Protein AF-A0A0C9WRE9-F1 (afdb_monomer_lite)

Organism: NCBI:txid1095629

Sequence (57 aa):
EAVHHAIRRKATFDRKVLKSKAGVVEFKNGQLVQVFRDKLASTLSTERKLAPLWSPP

Structure (mmCIF, N/CA/C/O backbone):
data_AF-A0A0C9WRE9-F1
#
_entry.id   AF-A0A0C9WRE9-F1
#
loop_
_atom_site.group_PDB
_atom_site.id
_atom_site.type_symbol
_atom_site.label_atom_id
_atom_site.label_alt_id
_atom_site.label_comp_id
_atom_site.label_asym_id
_atom_site.label_entity_id
_atom_site.label_seq_id
_atom_site.pdbx_PDB_ins_code
_atom_site.Cartn_x
_atom_site.Cartn_y
_atom_site.Cartn_z
_atom_site.occupancy
_atom_site.B_iso_or_equiv
_atom_site.auth_seq_id
_atom_site.auth_comp_id
_atom_site.auth_asym_id
_atom_site.auth_atom_id
_atom_site.pdbx_PDB_model_num
ATOM 1 N N . GLU A 1 1 ? 14.624 -9.496 -19.435 1.00 65.44 1 GLU A N 1
ATOM 2 C CA . GLU A 1 1 ? 15.018 -8.881 -18.140 1.00 65.44 1 GLU A CA 1
ATOM 3 C C . GLU A 1 1 ? 13.898 -8.208 -17.335 1.00 65.44 1 GLU A C 1
ATOM 5 O O . GLU A 1 1 ? 13.534 -8.741 -16.289 1.00 65.44 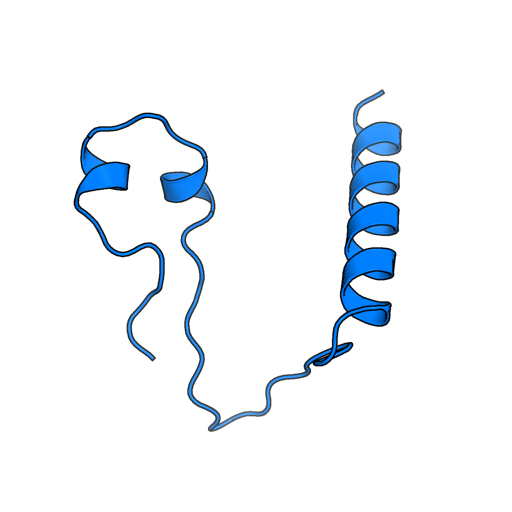1 GLU A O 1
ATOM 10 N N . ALA A 1 2 ? 13.303 -7.086 -17.770 1.00 82.31 2 ALA A N 1
ATOM 11 C CA . ALA A 1 2 ? 12.348 -6.324 -16.939 1.00 82.31 2 ALA A CA 1
ATOM 12 C C . ALA A 1 2 ? 11.113 -7.129 -16.470 1.00 82.31 2 ALA A C 1
ATOM 14 O O . ALA A 1 2 ? 10.705 -7.023 -15.311 1.00 82.31 2 ALA A O 1
ATOM 15 N N . VAL A 1 3 ? 10.561 -7.981 -17.342 1.00 90.62 3 VAL A N 1
ATOM 16 C CA . VAL A 1 3 ? 9.403 -8.841 -17.034 1.00 90.62 3 VAL A CA 1
ATOM 17 C C . VAL A 1 3 ? 9.739 -9.866 -15.944 1.00 90.62 3 VAL A C 1
ATOM 19 O O . VAL A 1 3 ? 9.024 -9.962 -14.948 1.00 90.62 3 VAL A O 1
ATOM 22 N N . HIS A 1 4 ? 10.869 -10.572 -16.063 1.00 93.19 4 HIS A N 1
ATOM 23 C CA . HIS A 1 4 ? 11.317 -11.529 -15.043 1.00 93.19 4 HIS A CA 1
ATOM 24 C C . HIS A 1 4 ? 11.555 -10.857 -13.688 1.00 93.19 4 HIS A C 1
ATOM 26 O O . HIS A 1 4 ? 11.191 -11.402 -12.642 1.00 93.19 4 HIS A O 1
ATOM 32 N N . HIS A 1 5 ? 12.118 -9.649 -13.696 1.00 90.31 5 HIS A N 1
ATOM 33 C CA . HIS A 1 5 ? 12.327 -8.879 -12.477 1.00 90.31 5 HIS A CA 1
ATOM 34 C C . HIS A 1 5 ? 11.000 -8.461 -11.819 1.00 90.31 5 HIS A C 1
ATOM 36 O O . HIS A 1 5 ? 10.845 -8.577 -10.600 1.00 90.31 5 HIS A O 1
ATOM 42 N N . ALA A 1 6 ? 10.015 -8.026 -12.612 1.00 92.25 6 ALA A N 1
ATOM 43 C CA . ALA A 1 6 ? 8.680 -7.699 -12.117 1.00 92.25 6 ALA A CA 1
ATOM 44 C C . ALA A 1 6 ? 7.994 -8.917 -11.473 1.00 92.25 6 ALA A C 1
ATOM 46 O O . ALA A 1 6 ? 7.510 -8.811 -10.344 1.00 92.25 6 ALA A O 1
ATOM 47 N N . ILE A 1 7 ? 8.047 -10.082 -12.130 1.00 96.31 7 ILE A N 1
ATOM 48 C CA . ILE A 1 7 ? 7.498 -11.344 -11.608 1.00 96.31 7 ILE A CA 1
ATOM 49 C C . ILE A 1 7 ? 8.145 -11.706 -10.266 1.00 96.31 7 ILE A C 1
ATOM 51 O O . ILE A 1 7 ? 7.446 -11.985 -9.292 1.00 96.31 7 ILE A O 1
ATOM 55 N N . ARG A 1 8 ? 9.481 -11.641 -10.172 1.00 95.88 8 ARG A N 1
ATOM 56 C CA . ARG A 1 8 ? 10.212 -11.965 -8.935 1.00 95.88 8 ARG A CA 1
ATOM 57 C C . ARG A 1 8 ? 9.823 -11.046 -7.776 1.00 95.88 8 ARG A C 1
ATOM 59 O O . ARG A 1 8 ? 9.637 -11.521 -6.650 1.00 95.88 8 ARG A O 1
ATOM 66 N N . ARG A 1 9 ? 9.691 -9.738 -8.031 1.00 94.50 9 ARG A N 1
ATOM 67 C CA . ARG A 1 9 ? 9.259 -8.775 -7.006 1.00 94.50 9 ARG A CA 1
ATOM 68 C C . ARG A 1 9 ? 7.838 -9.062 -6.541 1.00 94.50 9 ARG A C 1
ATOM 70 O O . ARG A 1 9 ? 7.625 -9.109 -5.332 1.00 94.50 9 ARG A O 1
ATOM 77 N N . LYS A 1 10 ? 6.911 -9.335 -7.466 1.00 94.56 10 LYS A N 1
ATOM 78 C CA . LYS A 1 10 ? 5.530 -9.691 -7.121 1.00 94.56 10 LYS A CA 1
ATOM 79 C C . LYS A 1 10 ? 5.483 -10.948 -6.251 1.00 94.56 10 LYS A C 1
ATOM 81 O O . LYS A 1 10 ? 4.945 -10.901 -5.154 1.00 94.56 10 LYS A O 1
ATOM 86 N N . ALA A 1 11 ? 6.153 -12.023 -6.662 1.00 96.94 11 ALA A N 1
ATOM 87 C CA . ALA A 1 11 ? 6.187 -13.269 -5.894 1.00 96.94 11 ALA A CA 1
ATOM 88 C C . ALA A 1 11 ? 6.793 -13.095 -4.487 1.00 96.94 11 ALA A C 1
ATOM 90 O O . ALA A 1 11 ? 6.421 -13.788 -3.539 1.00 96.94 11 ALA A O 1
ATOM 91 N N . THR A 1 12 ? 7.750 -12.177 -4.333 1.00 97.00 12 THR A N 1
ATOM 92 C CA . THR A 1 12 ? 8.335 -11.849 -3.025 1.00 97.00 12 THR A CA 1
ATOM 93 C C . THR A 1 12 ? 7.370 -11.038 -2.168 1.00 97.00 12 THR A C 1
ATOM 95 O O . THR A 1 12 ? 7.252 -11.304 -0.973 1.00 97.00 12 THR A O 1
ATOM 98 N N . PHE A 1 13 ? 6.683 -10.066 -2.768 1.00 93.88 13 PHE A N 1
ATOM 99 C CA . PHE A 1 13 ? 5.660 -9.271 -2.102 1.00 93.88 13 PHE A CA 1
ATOM 100 C C . PHE A 1 13 ? 4.502 -10.151 -1.621 1.00 93.88 13 PHE A C 1
ATOM 102 O O . PHE A 1 13 ? 4.228 -10.165 -0.425 1.00 93.88 13 PHE A O 1
ATOM 109 N N . ASP A 1 14 ? 3.922 -10.967 -2.505 1.00 96.25 14 ASP A N 1
ATOM 110 C CA . ASP A 1 14 ? 2.807 -11.866 -2.183 1.00 96.25 14 ASP A CA 1
ATOM 111 C C . ASP A 1 14 ? 3.166 -12.783 -1.000 1.00 96.25 14 ASP A C 1
ATOM 113 O O . ASP A 1 14 ? 2.418 -12.911 -0.033 1.00 96.25 14 ASP A O 1
ATOM 117 N N . ARG A 1 15 ? 4.380 -13.352 -1.007 1.00 96.94 15 ARG A N 1
ATOM 118 C CA . ARG A 1 15 ? 4.876 -14.195 0.091 1.00 96.94 15 ARG A CA 1
ATOM 119 C C . ARG A 1 15 ? 4.998 -13.439 1.413 1.00 96.94 15 ARG A C 1
ATOM 121 O O . ARG A 1 15 ? 4.758 -14.025 2.465 1.00 96.94 15 ARG A O 1
ATOM 128 N N . LYS A 1 16 ? 5.414 -12.170 1.382 1.00 96.00 16 LYS A N 1
ATOM 129 C CA . LYS A 1 1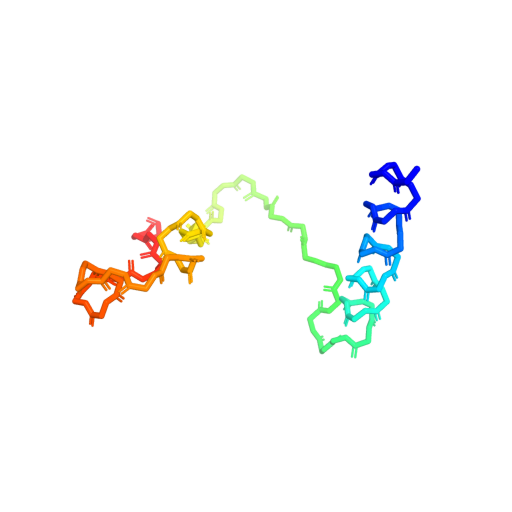6 ? 5.494 -11.329 2.585 1.00 96.00 16 LYS A CA 1
ATOM 130 C C . LYS A 1 16 ? 4.104 -10.993 3.117 1.00 96.00 16 LYS A C 1
ATOM 132 O O . LYS A 1 16 ? 3.912 -11.072 4.324 1.00 96.00 16 LYS A O 1
ATOM 137 N N . VAL A 1 17 ? 3.151 -10.684 2.238 1.00 95.19 17 VAL A N 1
ATOM 138 C CA . VAL A 1 17 ? 1.752 -10.416 2.608 1.00 95.19 17 VAL A CA 1
ATOM 139 C C . VAL A 1 17 ? 1.140 -11.632 3.296 1.00 95.19 17 VAL A C 1
ATOM 141 O O . VAL A 1 17 ? 0.651 -11.504 4.415 1.00 95.19 17 VAL A O 1
ATOM 144 N N . LEU A 1 18 ? 1.269 -12.822 2.701 1.00 95.88 18 LEU A N 1
ATOM 145 C CA . LEU A 1 18 ? 0.741 -14.071 3.268 1.00 95.88 18 LEU A CA 1
ATOM 146 C C . LEU A 1 18 ? 1.355 -14.437 4.628 1.00 95.88 18 LEU A C 1
ATOM 148 O O . LEU A 1 18 ? 0.703 -15.080 5.441 1.00 95.88 18 LEU A O 1
ATOM 152 N N . LYS A 1 19 ? 2.606 -14.036 4.883 1.00 95.94 19 LYS A N 1
ATOM 153 C CA . LYS A 1 19 ? 3.285 -14.247 6.173 1.00 95.94 19 LYS A CA 1
ATOM 154 C C . LYS A 1 19 ? 3.025 -13.138 7.193 1.00 95.94 19 LYS A C 1
ATOM 156 O O . LYS A 1 19 ? 3.455 -13.260 8.338 1.00 95.94 19 LYS A O 1
ATOM 161 N N . SER A 1 20 ? 2.405 -12.035 6.786 1.00 96.00 20 SER A N 1
ATOM 162 C CA . SER A 1 20 ? 2.112 -10.924 7.687 1.00 96.00 20 SER A CA 1
ATOM 163 C C . SER A 1 20 ? 0.934 -11.266 8.599 1.00 96.00 20 SER A C 1
ATOM 165 O O . SER A 1 20 ? 0.070 -12.060 8.237 1.00 96.00 20 SER A O 1
ATOM 167 N N . LYS A 1 21 ? 0.861 -10.621 9.768 1.00 95.50 21 LYS A N 1
ATOM 168 C CA . LYS A 1 21 ? -0.254 -10.806 10.711 1.00 95.50 21 LYS A CA 1
ATOM 169 C C . LYS A 1 21 ? -1.616 -10.466 10.091 1.00 95.50 21 LYS A C 1
ATOM 171 O O . LYS A 1 21 ? -2.612 -11.076 10.453 1.00 95.50 21 LYS A O 1
ATOM 176 N N . ALA A 1 22 ? -1.651 -9.478 9.198 1.00 92.69 22 ALA A N 1
ATOM 177 C CA . ALA A 1 22 ? -2.878 -9.035 8.545 1.00 92.69 22 ALA A CA 1
ATOM 178 C C . ALA A 1 22 ? -3.284 -9.933 7.365 1.00 92.69 22 ALA A C 1
ATOM 180 O O . ALA A 1 22 ? -4.460 -9.978 7.021 1.00 92.69 22 ALA A O 1
ATO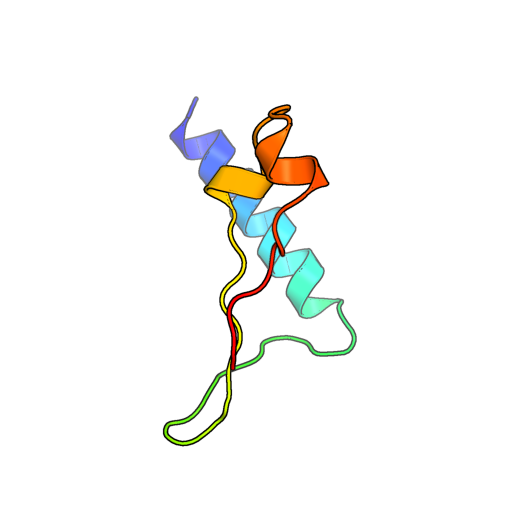M 181 N N . GLY A 1 23 ? -2.334 -10.651 6.757 1.00 93.75 23 GLY A N 1
ATOM 182 C CA . GLY A 1 23 ? -2.592 -11.441 5.557 1.00 93.75 23 GLY A CA 1
ATOM 183 C C . GLY A 1 23 ? -3.030 -10.577 4.372 1.00 93.75 23 GLY A C 1
ATOM 184 O O . GLY A 1 23 ? -2.617 -9.424 4.230 1.00 93.75 23 GLY A O 1
ATOM 185 N N . VAL A 1 24 ? -3.857 -11.155 3.499 1.00 92.94 24 VAL A N 1
ATOM 186 C CA . VAL A 1 24 ? -4.509 -10.416 2.411 1.00 92.94 24 VAL A CA 1
ATOM 187 C C . VAL A 1 24 ? -5.632 -9.569 3.005 1.00 92.94 2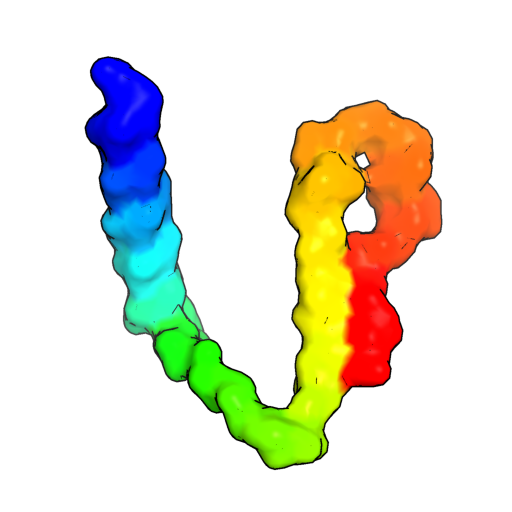4 VAL A C 1
ATOM 189 O O . VAL A 1 24 ? -6.523 -10.097 3.664 1.00 92.94 24 VAL A O 1
ATOM 192 N N . VAL A 1 25 ? -5.587 -8.261 2.755 1.00 91.56 25 VAL A N 1
ATOM 193 C CA . VAL A 1 25 ? -6.611 -7.312 3.201 1.00 91.56 25 VAL A CA 1
ATOM 194 C C . VAL A 1 25 ? -7.420 -6.862 1.991 1.00 91.56 25 VAL A C 1
ATOM 196 O O . VAL A 1 25 ? -6.873 -6.263 1.066 1.00 91.56 25 VAL A O 1
ATOM 199 N N . GLU A 1 26 ? -8.719 -7.145 2.012 1.00 93.69 26 GLU A N 1
ATOM 200 C CA . GLU A 1 26 ? -9.684 -6.664 1.024 1.00 93.69 26 GLU A CA 1
ATOM 201 C C . GLU A 1 26 ? -10.521 -5.542 1.639 1.00 93.69 26 GLU A C 1
ATOM 203 O O . GLU A 1 26 ? -11.176 -5.729 2.668 1.00 93.69 26 GLU A O 1
ATOM 208 N N . PHE A 1 27 ? -10.497 -4.369 1.010 1.00 93.12 27 PHE A N 1
ATOM 209 C CA . PHE A 1 27 ? -11.284 -3.222 1.450 1.00 93.12 27 PHE A CA 1
ATOM 210 C C . PHE A 1 27 ? -12.693 -3.280 0.862 1.00 93.12 27 PHE A C 1
ATOM 212 O O . PHE A 1 27 ? -12.885 -3.627 -0.303 1.00 93.12 27 PHE A O 1
ATOM 219 N N . LYS A 1 28 ? -13.684 -2.912 1.671 1.00 95.31 28 LYS A N 1
ATOM 220 C CA . LYS A 1 28 ? -15.095 -2.838 1.286 1.00 95.31 28 LYS A CA 1
ATOM 221 C C . LYS A 1 28 ? -15.537 -1.387 1.155 1.00 95.31 28 LYS A C 1
ATOM 223 O O . LYS A 1 28 ? -15.004 -0.497 1.815 1.00 95.31 28 LYS A O 1
ATOM 228 N N . ASN A 1 29 ? -16.569 -1.165 0.346 1.00 94.94 29 ASN A N 1
ATOM 229 C CA . ASN A 1 29 ? -17.190 0.150 0.220 1.00 94.94 29 ASN A CA 1
ATOM 230 C C . ASN A 1 29 ? -17.630 0.678 1.595 1.00 94.94 29 ASN A C 1
ATOM 232 O O . ASN A 1 29 ? -18.218 -0.058 2.387 1.00 94.94 29 ASN A O 1
ATOM 236 N N . GLY A 1 30 ? -17.334 1.952 1.863 1.00 94.12 30 GLY A N 1
ATOM 237 C CA . GLY A 1 30 ? -17.616 2.610 3.142 1.00 94.12 30 GLY A CA 1
ATOM 238 C C . GLY A 1 30 ? -16.523 2.455 4.205 1.00 94.12 30 GLY A C 1
ATOM 239 O O . GLY A 1 30 ? -16.637 3.061 5.266 1.00 94.12 30 GLY A O 1
ATOM 240 N N . GLN A 1 31 ? -15.457 1.688 3.946 1.00 95.25 31 GLN A N 1
ATOM 241 C CA . GLN A 1 31 ? -14.286 1.667 4.823 1.00 95.25 31 GLN A CA 1
ATOM 242 C C . GLN A 1 31 ? -13.356 2.841 4.511 1.00 95.25 31 GLN A C 1
ATOM 244 O O . GLN A 1 31 ? -13.024 3.085 3.352 1.00 95.25 31 GLN A O 1
ATOM 249 N N . LEU A 1 32 ? -12.916 3.536 5.560 1.00 96.00 32 LEU A N 1
ATOM 250 C CA . LEU A 1 32 ? -11.873 4.553 5.458 1.00 96.00 32 LEU A CA 1
ATOM 251 C C . LEU A 1 32 ? -10.536 3.884 5.139 1.00 96.00 32 LEU A C 1
ATOM 253 O O . LEU A 1 32 ? -10.152 2.907 5.789 1.00 96.00 32 LEU A O 1
ATOM 257 N N . VAL A 1 33 ? -9.831 4.415 4.144 1.00 93.94 33 VAL A N 1
ATOM 258 C CA . VAL A 1 33 ? -8.550 3.880 3.677 1.00 93.94 33 VAL A CA 1
ATOM 259 C C . VAL A 1 33 ? -7.590 5.019 3.391 1.00 93.94 33 VAL A C 1
ATOM 261 O O . VAL A 1 33 ? -7.975 6.068 2.893 1.00 93.94 33 VAL A O 1
ATOM 264 N N . GLN A 1 34 ? -6.309 4.796 3.664 1.00 95.69 34 GLN A N 1
ATOM 265 C CA . GLN A 1 34 ? -5.261 5.752 3.326 1.00 95.69 34 GLN A CA 1
ATOM 266 C C . GLN A 1 34 ? -4.421 5.210 2.175 1.00 95.69 34 GLN A C 1
ATOM 268 O O . GLN A 1 34 ? -4.014 4.048 2.172 1.00 95.69 34 GLN A O 1
ATOM 273 N N . VAL A 1 35 ? -4.122 6.070 1.206 1.00 93.94 35 VAL A N 1
ATOM 274 C CA . VAL A 1 35 ? -3.289 5.733 0.052 1.00 93.94 35 VAL A CA 1
ATOM 275 C C . VAL A 1 35 ? -1.845 6.125 0.341 1.00 93.94 35 VAL A C 1
ATOM 277 O O . VAL A 1 35 ? -1.558 7.265 0.720 1.00 93.94 35 VAL A O 1
ATOM 280 N N . PHE A 1 36 ? -0.925 5.184 0.141 1.00 94.25 36 PHE A N 1
ATOM 281 C CA . PHE A 1 36 ? 0.506 5.428 0.283 1.00 94.25 36 PHE A CA 1
ATOM 282 C C . PHE A 1 36 ? 1.081 6.122 -0.959 1.00 94.25 36 PHE A C 1
ATOM 284 O O . PHE A 1 36 ? 0.842 5.719 -2.098 1.00 94.25 36 PHE A O 1
ATOM 291 N N . ARG A 1 37 ? 1.874 7.174 -0.755 1.00 94.31 37 ARG A N 1
ATOM 292 C CA . ARG A 1 37 ? 2.479 7.981 -1.824 1.00 94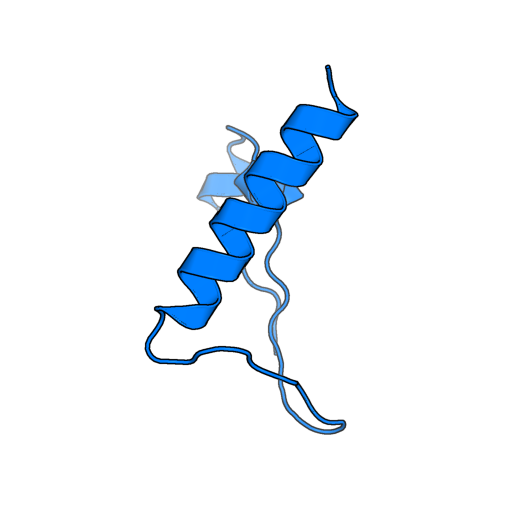.31 37 ARG A CA 1
ATOM 293 C C . ARG A 1 37 ? 3.806 7.382 -2.301 1.00 94.31 37 ARG A C 1
ATOM 295 O O . ARG A 1 37 ? 4.869 7.964 -2.080 1.00 94.31 37 ARG A O 1
ATOM 302 N N . ASP A 1 38 ? 3.745 6.259 -3.018 1.00 91.69 38 ASP A N 1
ATOM 303 C CA . ASP A 1 38 ? 4.925 5.524 -3.519 1.00 91.69 38 ASP A CA 1
ATOM 304 C C . ASP A 1 38 ? 5.919 6.398 -4.295 1.00 91.69 38 ASP A C 1
ATOM 306 O O . ASP A 1 38 ? 7.132 6.322 -4.085 1.00 91.69 38 ASP A O 1
ATOM 310 N N . LYS A 1 39 ? 5.412 7.276 -5.173 1.00 91.88 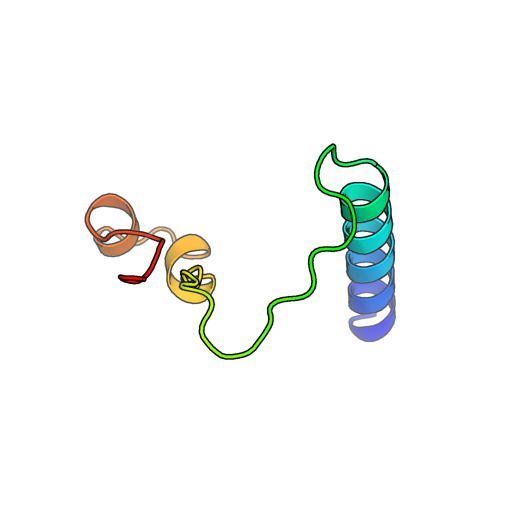39 LYS A N 1
ATOM 311 C CA . LYS A 1 39 ? 6.253 8.182 -5.970 1.00 91.88 39 LYS A CA 1
ATOM 312 C C . LYS A 1 39 ? 7.110 9.065 -5.069 1.00 91.88 39 LYS A C 1
ATOM 314 O O . LYS A 1 39 ? 8.322 9.114 -5.251 1.00 91.88 39 LYS A O 1
ATOM 319 N N . LEU A 1 40 ? 6.504 9.689 -4.061 1.00 92.75 40 LEU A N 1
ATOM 320 C CA . LEU A 1 40 ? 7.219 10.555 -3.129 1.00 92.75 40 LEU A CA 1
ATOM 321 C C . LEU A 1 40 ? 8.220 9.752 -2.290 1.00 92.75 40 LEU A C 1
ATOM 323 O O . LEU A 1 40 ? 9.386 10.138 -2.194 1.00 92.75 40 LEU A O 1
ATOM 327 N N . ALA A 1 41 ? 7.793 8.598 -1.766 1.00 91.81 41 ALA A N 1
ATOM 328 C CA . ALA A 1 41 ? 8.627 7.703 -0.965 1.00 91.81 41 ALA A CA 1
ATOM 329 C C . ALA A 1 41 ? 9.879 7.213 -1.713 1.00 91.81 41 ALA A C 1
ATOM 331 O O . ALA A 1 41 ? 10.921 6.992 -1.094 1.00 91.81 41 ALA A O 1
ATOM 332 N N . SER A 1 42 ? 9.793 7.074 -3.039 1.00 91.75 42 SER A N 1
ATOM 333 C CA . SER A 1 42 ? 10.897 6.611 -3.886 1.00 91.75 42 SER A CA 1
ATOM 334 C C . SER A 1 42 ? 11.947 7.680 -4.217 1.00 91.75 42 SER A C 1
ATOM 336 O O . SER A 1 42 ? 13.024 7.343 -4.704 1.00 91.75 42 SER A O 1
ATOM 338 N N . THR A 1 43 ? 11.674 8.957 -3.937 1.00 93.62 43 THR A N 1
ATOM 339 C CA . THR A 1 43 ? 12.622 10.053 -4.203 1.00 93.62 43 THR A CA 1
ATOM 340 C C . THR A 1 43 ? 13.510 10.357 -2.992 1.00 93.62 43 THR A C 1
ATOM 342 O O . THR A 1 43 ? 13.191 9.989 -1.864 1.00 93.62 43 THR A O 1
ATOM 345 N N . LEU A 1 44 ? 14.638 11.045 -3.197 1.00 92.19 44 LEU A N 1
ATOM 346 C CA . LEU A 1 44 ? 15.473 11.613 -2.121 1.00 92.19 44 LEU A CA 1
ATOM 347 C C . LEU A 1 44 ? 15.254 13.128 -1.969 1.00 92.19 44 LEU A C 1
ATOM 349 O O . LEU A 1 44 ? 16.162 13.868 -1.597 1.00 92.19 44 LEU A O 1
ATOM 353 N N . SER A 1 45 ? 14.050 13.598 -2.295 1.00 93.44 45 SER A N 1
ATOM 354 C CA . SER A 1 45 ? 13.697 15.016 -2.265 1.00 93.44 45 SER A CA 1
ATOM 355 C C . SER A 1 45 ? 13.514 15.539 -0.837 1.00 93.44 45 SER A C 1
ATOM 357 O O . SER A 1 45 ? 13.197 14.792 0.093 1.00 93.44 45 SER A O 1
ATOM 359 N N . THR A 1 46 ? 13.668 16.853 -0.659 1.00 93.00 46 THR A N 1
ATOM 360 C CA . THR A 1 46 ? 13.296 17.533 0.592 1.00 93.00 46 THR A CA 1
ATOM 361 C C . THR A 1 46 ? 11.806 17.373 0.881 1.00 93.00 46 THR A C 1
ATOM 363 O O . THR A 1 46 ? 11.432 17.161 2.029 1.00 93.00 46 THR A O 1
ATOM 366 N N . GLU A 1 47 ? 10.963 17.381 -0.156 1.00 91.88 47 GLU A N 1
ATOM 367 C CA . GLU A 1 47 ? 9.520 17.164 -0.025 1.00 91.88 47 GLU A CA 1
ATOM 368 C C . GLU A 1 47 ? 9.206 15.837 0.672 1.00 91.88 47 GLU A C 1
ATOM 370 O O . GLU A 1 47 ? 8.396 15.816 1.592 1.00 91.88 47 GLU A O 1
ATOM 375 N N . ARG A 1 48 ? 9.912 14.746 0.341 1.00 93.12 48 ARG A N 1
ATOM 376 C CA . ARG A 1 48 ? 9.732 13.456 1.027 1.00 93.12 48 ARG A CA 1
ATOM 377 C C . ARG A 1 48 ? 9.965 13.550 2.538 1.00 93.12 48 ARG A C 1
ATOM 379 O O . ARG A 1 48 ? 9.351 12.799 3.288 1.00 93.12 48 ARG A O 1
ATOM 386 N N . LYS A 1 49 ? 10.875 14.420 2.987 1.00 91.38 49 LYS A N 1
ATOM 387 C CA . LYS A 1 49 ? 11.189 14.584 4.415 1.00 91.38 49 LYS A CA 1
ATOM 388 C C . LYS A 1 49 ? 10.112 15.372 5.160 1.00 91.38 49 LYS A C 1
ATOM 390 O O . LYS A 1 49 ? 10.005 15.224 6.371 1.00 91.38 49 LYS A O 1
ATOM 395 N N . LEU A 1 50 ? 9.368 16.219 4.453 1.00 95.19 50 LEU A N 1
ATOM 396 C CA . LEU A 1 50 ? 8.436 17.176 5.049 1.00 95.19 50 LEU A CA 1
ATOM 397 C C . LEU A 1 50 ? 6.970 16.769 4.875 1.00 95.19 50 LEU A C 1
ATOM 399 O O . LEU A 1 50 ? 6.146 17.070 5.734 1.00 95.19 50 LEU A O 1
ATOM 403 N N . ALA A 1 51 ? 6.630 16.097 3.777 1.00 93.56 51 ALA A N 1
ATOM 404 C CA . ALA A 1 51 ? 5.255 15.754 3.453 1.00 93.56 51 ALA A CA 1
ATOM 405 C C . ALA A 1 51 ? 4.850 14.373 4.012 1.00 93.56 51 ALA A C 1
ATOM 407 O O . ALA A 1 51 ? 5.642 13.426 3.971 1.00 93.56 51 ALA A O 1
ATOM 408 N N . PRO A 1 52 ? 3.593 14.213 4.474 1.00 94.69 52 PRO A N 1
ATOM 409 C CA . PRO A 1 52 ? 3.060 12.912 4.861 1.00 94.69 52 PRO A CA 1
ATOM 410 C C . PRO A 1 52 ? 3.092 11.913 3.700 1.00 94.69 52 PRO A C 1
ATOM 412 O O . PRO A 1 52 ? 2.735 12.238 2.564 1.00 94.69 52 PRO A O 1
ATOM 415 N N . LEU A 1 53 ? 3.474 10.669 4.001 1.00 95.62 53 LEU A N 1
ATOM 416 C CA . LEU A 1 53 ? 3.473 9.577 3.021 1.00 95.62 53 LEU A CA 1
ATOM 417 C C . LEU A 1 53 ? 2.099 8.922 2.845 1.00 95.62 53 LEU A C 1
ATOM 419 O O . LEU A 1 53 ? 1.882 8.236 1.851 1.00 95.62 53 LEU A O 1
ATOM 423 N N . TRP A 1 54 ? 1.182 9.143 3.781 1.00 96.75 54 TRP A N 1
ATOM 424 C CA . TRP A 1 54 ? -0.186 8.637 3.738 1.00 96.75 54 TRP A CA 1
ATOM 425 C C . TRP A 1 54 ? -1.150 9.773 3.411 1.00 96.75 54 TRP A C 1
ATOM 427 O O . TRP A 1 54 ? -0.969 10.900 3.878 1.00 96.75 54 TRP A O 1
ATOM 437 N N . SER A 1 55 ? -2.169 9.493 2.599 1.00 94.81 55 SER A N 1
ATOM 438 C CA . SER A 1 55 ? -3.275 10.429 2.395 1.00 94.81 55 SER A CA 1
ATOM 439 C C . SER A 1 55 ? -4.132 10.563 3.659 1.00 94.81 55 SER A C 1
ATOM 441 O O . SER A 1 55 ? -4.098 9.687 4.528 1.00 94.81 55 SER A O 1
ATOM 443 N N . PRO A 1 56 ? -4.952 11.620 3.761 1.00 93.25 56 PRO A N 1
ATOM 444 C CA . PRO A 1 56 ? -6.110 11.594 4.644 1.00 93.25 56 PRO A CA 1
ATOM 445 C C . PRO A 1 56 ? -6.993 10.354 4.361 1.00 93.25 56 PRO A C 1
ATOM 447 O O . PRO A 1 56 ? -6.975 9.886 3.213 1.00 93.25 56 PRO A O 1
ATOM 450 N N . PRO A 1 57 ? -7.677 9.801 5.382 1.00 89.62 57 PRO A N 1
ATOM 451 C CA . PRO A 1 57 ? -8.599 8.671 5.232 1.00 89.62 57 PRO A CA 1
ATOM 452 C C . PRO A 1 57 ? -9.864 8.993 4.432 1.00 89.62 57 PRO A C 1
ATOM 454 O O . PRO A 1 57 ? -10.234 10.189 4.370 1.00 89.62 57 PRO A O 1
#

pLDDT: mean 93.31, std 4.4, range [65.44, 97.0]

Secondary structure (DSSP, 8-state):
-HHHHHHHHHHHHHHHHHHSTT-S----TT-----B-HHHHTS--HHHHHS-SB---

Foldseek 3Di:
DVVVVVVVVVVVVLVVLCVDPNRDDDDDPPDDDWDFQVVLCPDPDPCVVPDDRIDGD

Radius of gyration: 14.98 Å; chains: 1; bounding box: 33×32×29 Å